Protein AF-A0A350IEC7-F1 (afdb_monomer)

Structure (mmCIF, N/CA/C/O backbone):
data_AF-A0A350IEC7-F1
#
_entry.id   AF-A0A350IEC7-F1
#
loop_
_atom_site.group_PDB
_atom_site.id
_atom_site.type_symbol
_atom_site.label_atom_id
_atom_site.label_alt_id
_atom_site.label_comp_id
_atom_site.label_asym_id
_atom_site.label_entity_id
_atom_site.label_seq_id
_atom_site.pdbx_PDB_ins_code
_atom_site.Cartn_x
_atom_site.Cartn_y
_atom_site.Cartn_z
_atom_site.occupancy
_atom_site.B_iso_or_equiv
_atom_site.auth_seq_id
_atom_site.auth_comp_id
_atom_site.auth_asym_id
_atom_site.auth_atom_id
_atom_site.pdbx_PDB_model_num
ATOM 1 N N . GLU A 1 1 ? -3.639 -2.238 -22.698 1.00 82.75 1 GLU A N 1
ATOM 2 C CA . GLU A 1 1 ? -3.730 -3.175 -21.552 1.00 82.75 1 GLU A CA 1
ATOM 3 C C . GLU A 1 1 ? -3.228 -2.550 -20.248 1.00 82.75 1 GLU A C 1
ATOM 5 O O . GLU A 1 1 ? -3.999 -2.490 -19.302 1.00 82.75 1 GLU A O 1
ATOM 10 N N . ILE A 1 2 ? -2.023 -1.964 -20.214 1.00 91.69 2 ILE A N 1
ATOM 11 C CA . ILE A 1 2 ? -1.468 -1.276 -19.024 1.00 91.69 2 ILE A CA 1
ATOM 12 C C . ILE A 1 2 ? -2.420 -0.215 -18.436 1.00 91.69 2 ILE A C 1
ATOM 14 O O . ILE A 1 2 ? -2.620 -0.184 -17.225 1.00 91.69 2 ILE A O 1
ATOM 18 N N . ASN A 1 3 ? -3.065 0.607 -19.274 1.00 94.50 3 ASN A N 1
ATOM 19 C CA . ASN A 1 3 ? -4.010 1.636 -18.809 1.00 94.50 3 ASN A CA 1
ATOM 20 C C . ASN A 1 3 ? -5.196 1.053 -18.022 1.00 94.50 3 ASN A C 1
ATOM 22 O O . ASN A 1 3 ? -5.610 1.633 -17.022 1.00 94.50 3 ASN A O 1
ATOM 26 N N . TRP A 1 4 ? -5.712 -0.110 -18.435 1.00 96.62 4 TRP A N 1
ATOM 27 C CA . TRP A 1 4 ? -6.787 -0.797 -17.716 1.00 96.62 4 TRP A CA 1
ATOM 28 C C . TRP A 1 4 ? -6.304 -1.327 -16.368 1.00 96.62 4 TRP A C 1
ATOM 30 O O . TRP A 1 4 ? -7.002 -1.185 -15.367 1.00 96.62 4 TRP A O 1
ATOM 40 N N . THR A 1 5 ? -5.088 -1.871 -16.315 1.00 95.12 5 THR A N 1
ATOM 41 C CA . THR A 1 5 ? -4.471 -2.312 -15.059 1.00 95.12 5 THR A CA 1
ATOM 42 C C . THR A 1 5 ? -4.290 -1.153 -14.082 1.00 95.12 5 THR A C 1
ATOM 44 O O . THR A 1 5 ? -4.642 -1.279 -12.910 1.00 95.12 5 THR A O 1
ATOM 47 N N . LEU A 1 6 ? -3.806 -0.003 -14.559 1.00 96.69 6 LEU A N 1
ATOM 48 C CA . LEU A 1 6 ? -3.664 1.202 -13.737 1.00 96.69 6 LEU A CA 1
ATOM 49 C C . LEU A 1 6 ? -5.017 1.679 -13.208 1.00 96.69 6 LEU A C 1
ATOM 51 O O . LEU A 1 6 ? -5.137 1.950 -12.014 1.00 96.69 6 LEU A O 1
ATOM 55 N N . LEU A 1 7 ? -6.042 1.711 -14.064 1.00 97.44 7 LEU A N 1
ATOM 56 C CA . LEU A 1 7 ? -7.395 2.077 -13.657 1.00 97.44 7 LEU A CA 1
ATOM 57 C C . LEU A 1 7 ? -7.906 1.153 -12.542 1.00 97.44 7 LEU A C 1
ATOM 59 O O . LEU A 1 7 ? -8.367 1.643 -11.517 1.00 97.44 7 LEU A O 1
ATOM 63 N N . MET A 1 8 ? -7.747 -0.166 -12.684 1.00 97.44 8 MET A N 1
ATOM 64 C CA . MET A 1 8 ? -8.165 -1.130 -11.659 1.00 97.44 8 MET A CA 1
ATOM 65 C C . MET A 1 8 ? -7.413 -0.956 -10.333 1.00 97.44 8 MET A C 1
ATOM 67 O O . MET A 1 8 ? -8.039 -1.019 -9.276 1.00 97.44 8 MET A O 1
ATOM 71 N N . ILE A 1 9 ? -6.101 -0.693 -10.361 1.00 97.56 9 ILE A N 1
ATOM 72 C CA . ILE A 1 9 ? -5.302 -0.439 -9.148 1.00 97.56 9 ILE A CA 1
ATOM 73 C C . ILE A 1 9 ? -5.790 0.828 -8.437 1.00 97.56 9 ILE A C 1
ATOM 75 O O . ILE A 1 9 ? -5.990 0.822 -7.218 1.00 97.56 9 ILE A O 1
ATOM 79 N N . VAL A 1 10 ? -6.026 1.905 -9.189 1.00 97.75 10 VAL A N 1
ATOM 80 C CA . VAL A 1 10 ? -6.533 3.170 -8.642 1.00 97.75 10 VAL A CA 1
ATOM 81 C C . VAL A 1 10 ? -7.927 2.972 -8.047 1.00 97.75 10 VAL A C 1
ATOM 83 O O . VAL A 1 10 ? -8.158 3.335 -6.892 1.00 97.75 10 VAL A O 1
ATOM 86 N N . THR A 1 11 ? -8.841 2.326 -8.772 1.00 98.00 11 THR A N 1
ATOM 87 C CA . THR A 1 11 ? -10.194 2.032 -8.284 1.00 98.00 11 THR A CA 1
ATOM 88 C C . THR A 1 11 ? -10.166 1.156 -7.028 1.00 98.00 11 THR A C 1
ATOM 90 O O . THR A 1 11 ? -10.830 1.484 -6.043 1.00 98.00 11 THR A O 1
ATOM 93 N N . ALA A 1 12 ? -9.356 0.094 -7.003 1.00 97.25 12 ALA A N 1
ATOM 94 C CA . ALA A 1 12 ? -9.205 -0.775 -5.835 1.00 97.25 12 ALA A CA 1
ATOM 95 C C . ALA A 1 12 ? -8.667 -0.012 -4.613 1.00 97.25 12 ALA A C 1
ATOM 97 O O . ALA A 1 12 ? -9.149 -0.210 -3.494 1.00 97.25 12 ALA A O 1
ATOM 98 N N . THR A 1 13 ? -7.712 0.896 -4.826 1.00 97.56 13 THR A N 1
ATOM 99 C CA . THR A 1 13 ? -7.169 1.769 -3.776 1.00 97.56 13 THR A CA 1
ATOM 100 C C . THR A 1 13 ? -8.260 2.665 -3.189 1.00 97.56 13 THR A C 1
ATOM 102 O O . THR A 1 13 ? -8.429 2.724 -1.968 1.00 97.56 13 THR A O 1
ATOM 105 N N . LEU A 1 14 ? -9.046 3.326 -4.046 1.00 97.38 14 LEU A N 1
ATOM 106 C CA . LEU A 1 14 ? -10.126 4.224 -3.626 1.00 97.38 14 LEU A CA 1
ATOM 107 C C . LEU A 1 14 ? -11.206 3.490 -2.823 1.00 97.38 14 LEU A C 1
ATOM 109 O O . LEU A 1 14 ? -11.606 3.975 -1.762 1.00 97.38 14 LEU A O 1
ATOM 113 N N . ILE A 1 15 ? -11.632 2.308 -3.279 1.00 96.38 15 ILE A N 1
ATOM 114 C CA . ILE A 1 15 ? -12.626 1.483 -2.576 1.00 96.38 15 ILE A CA 1
ATOM 115 C C . ILE A 1 15 ? -12.112 1.093 -1.187 1.00 96.38 15 ILE A C 1
ATOM 117 O O . ILE A 1 15 ? -12.830 1.250 -0.199 1.00 96.38 15 ILE A O 1
ATOM 121 N N . ASN A 1 16 ? -10.858 0.646 -1.078 1.00 95.56 16 ASN A N 1
ATOM 122 C CA . ASN A 1 16 ? -10.273 0.274 0.211 1.00 95.56 16 ASN A CA 1
ATOM 123 C C . ASN A 1 16 ? -10.221 1.449 1.190 1.00 95.56 16 ASN A C 1
ATOM 125 O O . ASN A 1 16 ? -10.633 1.315 2.344 1.00 95.56 16 ASN A O 1
ATOM 129 N N . ILE A 1 17 ? -9.783 2.622 0.730 1.00 94.75 17 ILE A N 1
ATOM 130 C CA . ILE A 1 17 ? -9.756 3.837 1.554 1.00 94.75 17 ILE A CA 1
ATOM 131 C C . ILE A 1 17 ? -11.172 4.229 1.995 1.00 94.75 17 ILE A C 1
ATOM 133 O O . ILE A 1 17 ? -11.376 4.587 3.159 1.00 94.75 17 ILE A O 1
ATOM 137 N N . TYR A 1 18 ? -12.153 4.159 1.091 1.00 94.38 18 TYR A N 1
ATOM 138 C CA . TYR A 1 18 ? -13.548 4.466 1.398 1.00 94.38 18 TYR A CA 1
ATOM 139 C C . TYR A 1 18 ? -14.099 3.547 2.496 1.00 94.38 18 TYR A C 1
ATOM 141 O O . TYR A 1 18 ? -14.633 4.040 3.493 1.00 94.38 18 TYR A O 1
ATOM 149 N N . VAL A 1 19 ? -13.898 2.232 2.371 1.00 92.19 19 VAL A N 1
ATOM 150 C CA . VAL A 1 19 ? -14.368 1.244 3.356 1.00 92.19 19 VAL A CA 1
ATOM 151 C C . VAL A 1 19 ? -13.713 1.461 4.722 1.00 92.19 19 VAL A C 1
ATOM 153 O O . VAL A 1 19 ? -14.413 1.458 5.738 1.00 92.19 19 VAL A O 1
ATOM 156 N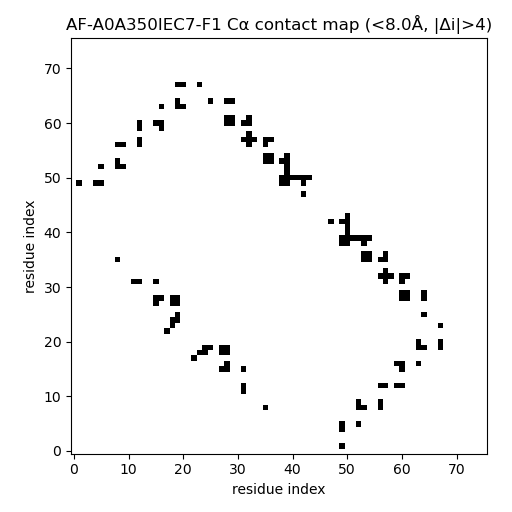 N . VAL A 1 20 ? -12.403 1.730 4.767 1.00 92.25 20 VAL A N 1
ATOM 157 C CA . VAL A 1 20 ? -11.688 2.021 6.023 1.00 92.25 20 VAL A CA 1
ATOM 158 C C . VAL A 1 20 ? -12.259 3.257 6.720 1.00 92.25 20 VAL A C 1
ATOM 160 O O . VAL A 1 20 ? -12.434 3.241 7.938 1.00 92.25 20 VAL A O 1
ATOM 163 N N . LYS A 1 21 ? -12.572 4.319 5.968 1.00 88.00 21 LYS A N 1
ATOM 164 C CA . LYS A 1 21 ? -13.091 5.576 6.530 1.00 88.00 21 LYS A CA 1
ATOM 165 C C . LYS A 1 21 ? -14.544 5.473 6.990 1.00 88.00 21 LYS A C 1
ATOM 167 O O . LYS A 1 21 ? -14.856 5.946 8.075 1.00 88.00 21 LYS A O 1
ATOM 172 N N . TRP A 1 22 ? -15.418 4.886 6.175 1.00 83.25 22 TRP A N 1
ATOM 173 C CA . TRP A 1 22 ? -16.867 4.917 6.407 1.00 83.25 22 TRP A CA 1
ATOM 174 C C . TR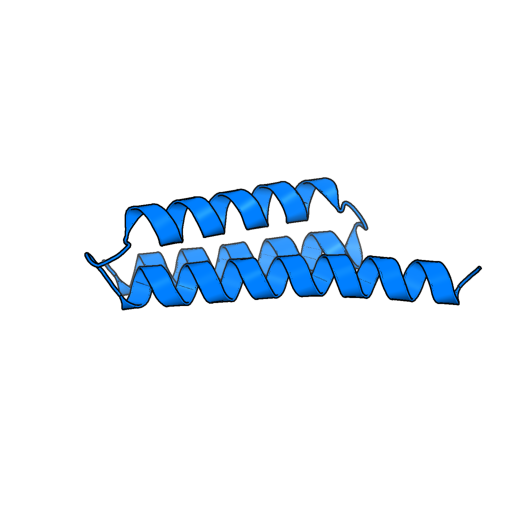P A 1 22 ? -17.383 3.746 7.232 1.00 83.25 22 TRP A C 1
ATOM 176 O O . TRP A 1 22 ? -18.254 3.924 8.076 1.00 83.25 22 TRP A O 1
ATOM 186 N N . LYS A 1 23 ? -16.872 2.537 6.988 1.00 83.25 23 LYS A N 1
ATOM 187 C CA . LYS A 1 23 ? -17.321 1.334 7.703 1.00 83.25 23 LYS A CA 1
ATOM 188 C C . LYS A 1 23 ? -16.464 1.034 8.931 1.00 83.25 23 LYS A C 1
ATOM 190 O O . LYS A 1 23 ? -16.847 0.201 9.742 1.00 83.25 23 LYS A O 1
ATOM 195 N N . GLY A 1 24 ? -15.299 1.676 9.064 1.00 81.94 24 GLY A N 1
ATOM 196 C CA . GLY A 1 24 ? -14.384 1.470 10.191 1.00 81.94 24 GLY A CA 1
ATOM 197 C C . GLY A 1 24 ? -13.729 0.082 10.229 1.00 81.94 24 GLY A C 1
ATOM 198 O O . GLY A 1 24 ? -13.072 -0.259 11.215 1.00 81.94 24 GLY A O 1
ATOM 199 N N . VAL A 1 25 ? -13.876 -0.726 9.171 1.00 88.50 25 VAL A N 1
ATOM 200 C CA . VAL A 1 25 ? -13.347 -2.097 9.103 1.00 88.50 25 VAL A CA 1
ATOM 201 C C . VAL A 1 25 ? -11.882 -2.061 8.667 1.00 88.50 25 VAL A C 1
ATOM 203 O O . VAL A 1 25 ? -11.551 -2.125 7.485 1.00 88.50 25 VAL A O 1
ATOM 206 N N . LYS A 1 26 ? -10.976 -1.958 9.642 1.00 88.31 26 LYS A N 1
ATOM 207 C CA . LYS A 1 26 ? -9.524 -1.838 9.399 1.00 88.31 26 LYS A CA 1
ATOM 208 C C . LYS A 1 26 ? -8.918 -3.091 8.765 1.00 88.31 26 LYS A C 1
ATOM 210 O O . LYS A 1 26 ? -8.018 -2.973 7.942 1.00 88.31 26 LYS A O 1
ATOM 215 N N . ALA A 1 27 ? -9.439 -4.269 9.118 1.00 90.50 27 ALA A N 1
ATOM 216 C CA . ALA A 1 27 ? -8.987 -5.545 8.566 1.00 90.50 27 ALA A CA 1
ATOM 217 C C . ALA A 1 27 ? -9.159 -5.606 7.040 1.00 90.50 27 ALA A C 1
ATOM 219 O O . ALA A 1 27 ? -8.276 -6.095 6.345 1.00 90.50 27 ALA A O 1
ATOM 220 N N . PHE A 1 28 ? -10.242 -5.025 6.512 1.00 91.19 28 PHE A N 1
ATOM 221 C CA . PHE A 1 28 ? -10.477 -4.942 5.071 1.00 91.19 28 PHE A CA 1
ATOM 222 C C . PHE A 1 28 ? -9.373 -4.142 4.372 1.00 91.19 28 PHE A C 1
ATOM 224 O O . PHE A 1 28 ? -8.748 -4.628 3.433 1.00 91.19 28 PHE A O 1
ATOM 231 N N . GLY A 1 29 ? -9.068 -2.949 4.895 1.00 92.00 29 GLY A N 1
ATOM 232 C CA . GLY A 1 29 ? -7.981 -2.126 4.373 1.00 92.00 29 GLY A CA 1
ATOM 233 C C . GLY A 1 29 ? -6.615 -2.803 4.481 1.00 92.00 29 GLY A C 1
ATOM 234 O O . GLY A 1 29 ? -5.814 -2.687 3.564 1.00 92.00 29 GLY A O 1
ATOM 235 N N . ALA A 1 30 ? -6.343 -3.537 5.562 1.00 94.12 30 ALA A N 1
ATOM 236 C CA . ALA A 1 30 ? -5.077 -4.253 5.722 1.00 94.12 30 ALA A CA 1
ATOM 237 C C . ALA A 1 30 ? -4.891 -5.345 4.652 1.00 94.12 30 ALA A C 1
ATOM 239 O O . ALA A 1 30 ? -3.813 -5.451 4.070 1.00 94.12 30 ALA A O 1
ATOM 240 N N . VAL A 1 31 ? -5.950 -6.100 4.336 1.00 96.62 31 VAL A N 1
ATOM 241 C CA . VAL A 1 31 ? -5.928 -7.097 3.252 1.00 96.62 31 VAL A CA 1
ATOM 242 C C .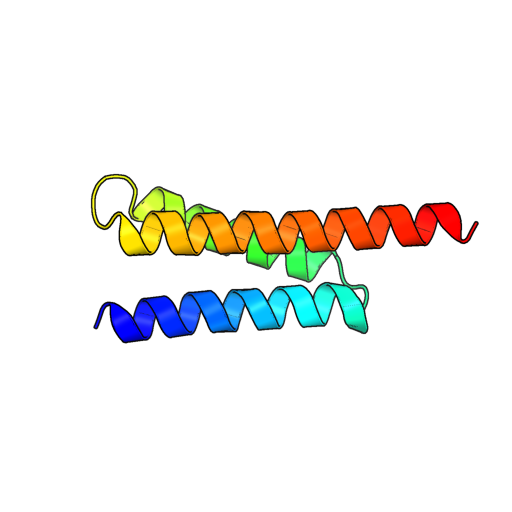 VAL A 1 31 ? -5.758 -6.419 1.889 1.00 96.62 31 VAL A C 1
ATOM 244 O O . VAL A 1 31 ? -4.940 -6.863 1.084 1.00 96.62 31 VAL A O 1
ATOM 247 N N . GLY A 1 32 ? -6.462 -5.311 1.638 1.00 95.06 32 GLY A N 1
ATOM 248 C CA . GLY A 1 32 ? -6.303 -4.537 0.403 1.00 95.06 32 GLY A CA 1
ATOM 249 C C . GLY A 1 32 ? -4.900 -3.951 0.232 1.00 95.06 32 GLY A C 1
ATOM 250 O O . GLY A 1 32 ? -4.336 -4.006 -0.858 1.00 95.06 32 GLY A O 1
ATOM 251 N N . ALA A 1 33 ? -4.303 -3.451 1.315 1.00 96.94 33 ALA A N 1
ATOM 252 C CA . ALA A 1 33 ? -2.920 -2.995 1.330 1.00 96.94 33 ALA A CA 1
ATOM 253 C C . ALA A 1 33 ? -1.969 -4.155 0.987 1.00 96.94 33 ALA A C 1
ATOM 255 O O . ALA A 1 33 ? -1.170 -4.040 0.058 1.00 96.94 33 ALA A O 1
ATOM 256 N N . TRP A 1 34 ? -2.101 -5.298 1.663 1.00 97.31 34 TRP A N 1
ATOM 257 C CA . TRP A 1 34 ? -1.286 -6.483 1.382 1.00 97.31 34 TRP A CA 1
ATOM 258 C C . TRP A 1 34 ? -1.374 -6.931 -0.086 1.00 97.31 34 TRP A C 1
ATOM 260 O O . TRP A 1 34 ? -0.354 -7.233 -0.706 1.00 97.31 34 TRP A O 1
ATOM 270 N N . ALA A 1 35 ? -2.571 -6.904 -0.676 1.00 97.44 35 ALA A N 1
ATOM 271 C CA . ALA A 1 35 ? -2.771 -7.236 -2.085 1.00 97.44 35 ALA A CA 1
ATOM 272 C C . ALA A 1 35 ? -2.038 -6.267 -3.033 1.00 97.44 35 ALA A C 1
ATOM 274 O O . ALA A 1 35 ? -1.365 -6.711 -3.964 1.00 97.44 35 ALA A O 1
ATOM 275 N N . LEU A 1 36 ? -2.116 -4.953 -2.790 1.00 96.88 36 LEU A N 1
ATOM 276 C CA . LEU A 1 36 ? -1.401 -3.959 -3.602 1.00 96.88 36 LEU A CA 1
ATOM 277 C C . LEU A 1 36 ? 0.122 -4.073 -3.455 1.00 96.88 36 LEU A C 1
ATOM 279 O O . LEU A 1 36 ? 0.846 -3.920 -4.440 1.00 96.88 36 LEU A O 1
ATOM 283 N N . LEU A 1 37 ? 0.610 -4.420 -2.263 1.00 97.94 37 LEU A N 1
ATOM 284 C CA . LEU A 1 37 ? 2.027 -4.698 -2.048 1.00 97.94 37 LEU A CA 1
ATOM 285 C C . LEU A 1 37 ? 2.488 -5.911 -2.870 1.00 97.94 37 LEU A C 1
ATOM 287 O O . LEU A 1 37 ? 3.505 -5.832 -3.556 1.00 97.94 37 LEU A O 1
ATOM 291 N N . ALA A 1 38 ? 1.715 -7.001 -2.881 1.00 97.50 38 ALA A N 1
ATOM 292 C CA . ALA A 1 38 ? 2.022 -8.183 -3.689 1.00 97.50 38 ALA A CA 1
ATOM 293 C C . ALA A 1 38 ? 2.059 -7.870 -5.198 1.00 97.50 38 ALA A C 1
ATOM 295 O O . ALA A 1 38 ? 2.947 -8.347 -5.907 1.00 97.50 38 ALA A O 1
ATOM 296 N N . ILE A 1 39 ? 1.143 -7.027 -5.693 1.00 96.56 39 ILE A N 1
ATOM 297 C CA . ILE A 1 39 ? 1.153 -6.567 -7.092 1.00 96.56 39 ILE A CA 1
ATOM 298 C C . ILE A 1 39 ? 2.427 -5.775 -7.397 1.00 96.56 39 ILE A C 1
ATOM 300 O O . ILE A 1 39 ? 3.040 -6.005 -8.443 1.00 96.56 39 ILE A O 1
ATOM 304 N N . SER A 1 40 ? 2.835 -4.880 -6.491 1.00 97.06 40 SER A N 1
ATOM 305 C CA . SER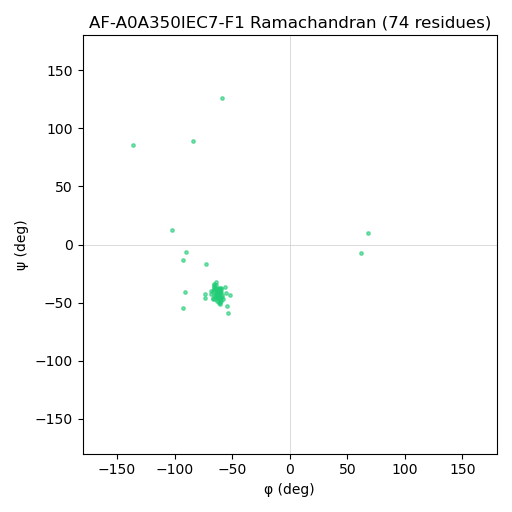 A 1 40 ? 4.068 -4.103 -6.636 1.00 97.06 40 SER A CA 1
ATOM 306 C C . SER A 1 40 ? 5.297 -5.007 -6.703 1.00 97.06 40 SER A C 1
ATOM 308 O O . SER A 1 40 ? 6.109 -4.861 -7.611 1.00 97.06 40 SER A O 1
ATOM 310 N N . LEU A 1 41 ? 5.428 -5.949 -5.765 1.00 96.75 41 LEU A N 1
ATOM 311 C CA . LEU A 1 41 ? 6.572 -6.863 -5.694 1.00 96.75 41 LEU A CA 1
ATOM 312 C C . LEU A 1 41 ? 6.646 -7.791 -6.912 1.00 96.75 41 LEU A C 1
ATOM 314 O O . LEU A 1 41 ? 7.732 -8.073 -7.402 1.00 96.75 41 LEU A O 1
ATOM 318 N N . ARG A 1 42 ? 5.499 -8.218 -7.451 1.00 95.62 42 ARG A N 1
ATOM 319 C CA . ARG A 1 42 ? 5.451 -9.033 -8.672 1.00 95.62 42 ARG A CA 1
ATOM 320 C C . ARG A 1 42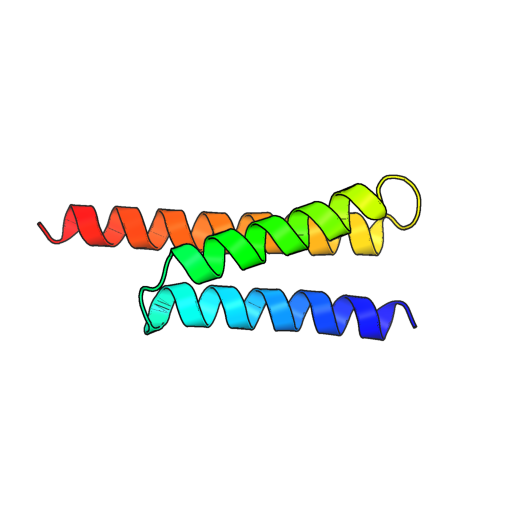 ? 5.980 -8.301 -9.908 1.00 95.62 42 ARG A C 1
ATOM 322 O O . ARG A 1 42 ? 6.497 -8.953 -10.806 1.00 95.62 42 ARG A O 1
ATOM 329 N N . HIS A 1 43 ? 5.805 -6.984 -9.982 1.00 94.88 43 HIS A N 1
ATOM 330 C CA . HIS A 1 43 ? 6.201 -6.180 -11.146 1.00 94.88 43 HIS A CA 1
ATOM 331 C C . HIS A 1 43 ? 7.508 -5.414 -10.927 1.00 94.88 43 HIS A C 1
ATOM 333 O O . HIS A 1 43 ? 7.833 -4.538 -11.732 1.00 94.88 43 HIS A O 1
ATOM 339 N N . TRP A 1 44 ? 8.242 -5.750 -9.864 1.00 92.75 44 TRP A N 1
ATOM 340 C CA . TRP A 1 44 ? 9.522 -5.138 -9.530 1.00 92.75 44 TRP A CA 1
ATOM 341 C C . TRP A 1 44 ? 10.513 -5.327 -10.685 1.00 92.75 44 TRP A C 1
ATOM 343 O O . TRP A 1 44 ? 10.674 -6.445 -11.167 1.00 92.75 44 TRP A O 1
ATOM 353 N N . GLU A 1 45 ? 11.110 -4.233 -11.170 1.00 91.75 45 GLU A N 1
ATOM 354 C CA . GLU A 1 45 ? 12.012 -4.177 -12.346 1.00 91.75 45 GLU A CA 1
ATOM 355 C C . GLU A 1 45 ? 11.392 -4.584 -13.703 1.00 91.75 45 GLU A C 1
ATOM 357 O O . GLU A 1 45 ? 12.022 -4.402 -14.741 1.00 91.75 45 GLU A O 1
ATOM 362 N N . LEU A 1 46 ? 10.159 -5.102 -13.741 1.00 93.38 46 LEU A N 1
ATOM 363 C CA . LEU A 1 46 ? 9.503 -5.550 -14.977 1.00 93.38 46 LEU A CA 1
ATOM 364 C C . LEU A 1 46 ? 8.660 -4.446 -15.614 1.00 93.38 46 LEU A C 1
ATOM 366 O O . LEU A 1 46 ? 8.799 -4.137 -16.795 1.00 93.38 46 LEU A O 1
ATOM 370 N N . ILE A 1 47 ? 7.740 -3.869 -14.835 1.00 95.00 47 ILE A N 1
ATOM 371 C CA . ILE A 1 47 ? 6.821 -2.830 -15.311 1.00 95.00 47 ILE A CA 1
ATOM 372 C C . ILE A 1 47 ? 6.765 -1.723 -14.251 1.00 95.00 47 ILE A C 1
ATOM 374 O O . ILE A 1 47 ? 5.853 -1.718 -13.413 1.00 95.00 47 ILE A O 1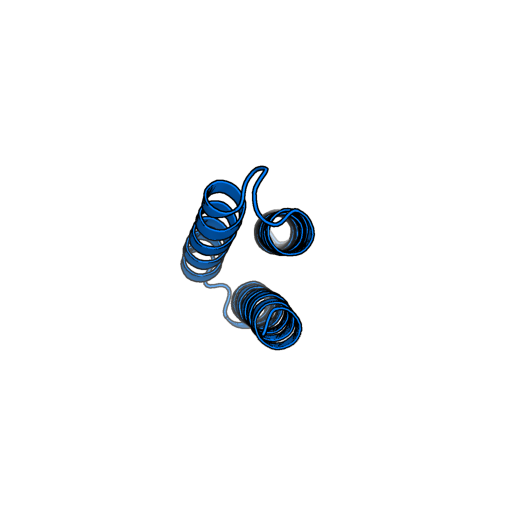
ATOM 378 N N . PRO A 1 48 ? 7.710 -0.759 -14.289 1.00 95.19 48 PRO A N 1
ATOM 379 C CA . PRO A 1 48 ? 7.869 0.244 -13.236 1.00 95.19 48 PRO A CA 1
ATOM 380 C C . PRO A 1 48 ? 6.597 1.047 -12.963 1.00 95.19 48 PRO A C 1
ATOM 382 O O . PRO A 1 48 ? 6.277 1.340 -11.815 1.00 95.19 48 PRO A O 1
ATOM 385 N N . ILE A 1 49 ? 5.815 1.361 -14.000 1.00 96.44 49 ILE A N 1
ATOM 386 C CA . ILE A 1 49 ? 4.580 2.129 -13.823 1.00 96.44 49 ILE A CA 1
ATOM 387 C C . ILE A 1 49 ? 3.545 1.371 -12.976 1.00 96.44 49 ILE A C 1
ATOM 389 O O . ILE A 1 49 ? 2.887 1.977 -12.135 1.00 96.44 49 ILE A O 1
ATOM 393 N N . ILE A 1 50 ? 3.429 0.046 -13.122 1.00 95.94 50 ILE A N 1
ATOM 394 C CA . ILE A 1 50 ? 2.507 -0.771 -12.315 1.00 95.94 50 ILE A CA 1
ATOM 395 C C . ILE A 1 50 ? 3.048 -0.917 -10.891 1.00 95.94 50 ILE A C 1
ATOM 397 O O . ILE A 1 50 ? 2.285 -0.757 -9.938 1.00 95.94 50 ILE A O 1
ATOM 401 N N . GLN A 1 51 ? 4.355 -1.159 -10.753 1.00 96.44 51 GLN A N 1
ATOM 402 C CA . GLN A 1 51 ? 5.047 -1.242 -9.466 1.00 96.44 51 GLN A CA 1
ATOM 403 C C . GLN A 1 51 ? 4.793 0.013 -8.622 1.00 96.44 51 GLN A C 1
ATOM 405 O O . GLN A 1 51 ? 4.223 -0.075 -7.534 1.00 96.44 51 GLN A O 1
ATOM 410 N N . TRP A 1 52 ? 5.150 1.189 -9.142 1.00 97.31 52 TRP A N 1
ATOM 411 C CA . TRP A 1 52 ? 5.033 2.446 -8.406 1.00 97.31 52 TRP A CA 1
ATOM 412 C C . TRP A 1 52 ? 3.583 2.824 -8.109 1.00 97.31 52 TRP A C 1
ATOM 414 O O . TRP A 1 52 ? 3.292 3.308 -7.015 1.00 97.31 52 TRP A O 1
ATOM 424 N N . THR A 1 53 ? 2.656 2.550 -9.029 1.00 97.12 53 THR A N 1
ATOM 425 C CA . THR A 1 53 ? 1.232 2.846 -8.808 1.00 97.12 53 THR A CA 1
ATOM 426 C C . THR A 1 53 ? 0.634 1.952 -7.720 1.00 97.12 53 THR A C 1
ATOM 428 O O . THR A 1 53 ? -0.084 2.437 -6.844 1.00 97.12 53 THR A O 1
ATOM 431 N N . ALA A 1 54 ? 0.954 0.654 -7.723 1.00 97.25 54 ALA A N 1
ATOM 432 C CA . ALA A 1 54 ? 0.500 -0.275 -6.692 1.00 97.25 54 ALA A CA 1
ATOM 433 C C . ALA A 1 54 ? 1.122 0.045 -5.322 1.00 97.25 54 ALA A C 1
ATOM 435 O O . ALA A 1 54 ? 0.417 0.042 -4.311 1.00 97.25 54 ALA A O 1
ATOM 436 N N . LEU A 1 55 ? 2.409 0.404 -5.287 1.00 97.81 55 LEU A N 1
ATOM 437 C CA . 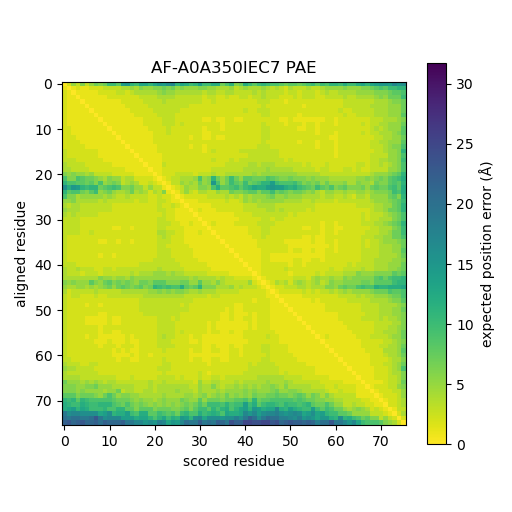LEU A 1 55 ? 3.094 0.812 -4.061 1.00 97.81 55 LEU A CA 1
ATOM 438 C C . LEU A 1 55 ? 2.507 2.103 -3.472 1.00 97.81 55 LEU A C 1
ATOM 440 O O . LEU A 1 55 ?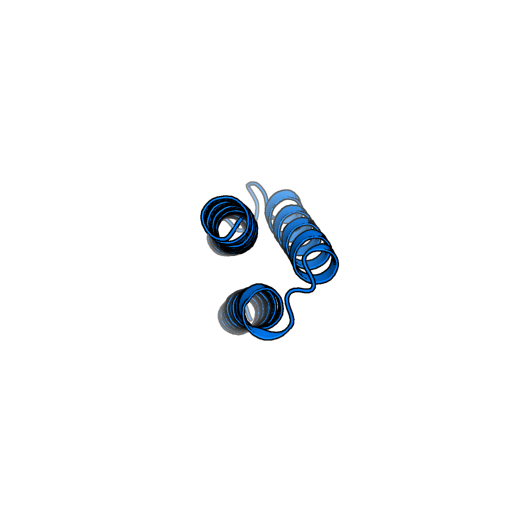 2.276 2.185 -2.264 1.00 97.81 55 LEU A O 1
ATOM 444 N N . ALA A 1 56 ? 2.202 3.091 -4.319 1.00 97.94 56 ALA A N 1
ATOM 445 C CA . ALA A 1 56 ? 1.523 4.313 -3.898 1.00 97.94 56 ALA A CA 1
ATOM 446 C C . ALA A 1 56 ? 0.130 4.013 -3.317 1.00 97.94 56 ALA A C 1
ATOM 448 O O . ALA A 1 56 ? -0.240 4.563 -2.277 1.00 97.94 56 ALA A O 1
ATOM 449 N N . GLY A 1 57 ? -0.621 3.096 -3.936 1.00 97.31 57 GLY A N 1
ATOM 450 C CA . GLY A 1 57 ? -1.916 2.652 -3.424 1.00 97.31 57 GLY A CA 1
ATOM 451 C C . GLY A 1 57 ? -1.819 1.935 -2.073 1.00 97.31 57 GLY A C 1
ATOM 452 O O . GLY A 1 57 ? -2.585 2.243 -1.156 1.00 97.31 57 GLY A O 1
ATOM 453 N N . PHE A 1 58 ? -0.831 1.048 -1.903 1.00 98.12 58 PHE A N 1
ATOM 454 C CA . PHE A 1 58 ? -0.510 0.420 -0.617 1.00 98.12 58 PHE A CA 1
ATOM 455 C C . PHE A 1 58 ? -0.262 1.472 0.472 1.00 98.12 58 PHE A C 1
ATOM 457 O O . PHE A 1 58 ? -0.928 1.459 1.512 1.00 98.12 58 PHE A O 1
ATOM 464 N N . ALA A 1 59 ? 0.638 2.423 0.209 1.00 97.62 59 ALA A N 1
ATOM 465 C CA . ALA A 1 59 ? 0.980 3.480 1.154 1.00 97.62 59 ALA A CA 1
ATOM 466 C C . ALA A 1 59 ? -0.244 4.341 1.518 1.00 97.62 59 ALA A C 1
ATOM 468 O O . ALA A 1 59 ? -0.461 4.651 2.692 1.00 97.62 59 ALA A O 1
ATOM 469 N N . ALA A 1 60 ? -1.091 4.672 0.539 1.00 97.19 60 ALA A N 1
ATOM 470 C CA . ALA A 1 60 ? -2.305 5.453 0.757 1.00 97.19 60 ALA A CA 1
ATOM 471 C C . ALA A 1 60 ? -3.324 4.737 1.665 1.00 97.19 60 ALA A C 1
ATOM 473 O O . ALA A 1 60 ? -3.915 5.369 2.549 1.00 97.19 60 ALA A O 1
ATOM 474 N N . ILE A 1 61 ? -3.517 3.424 1.495 1.00 95.75 61 ILE A N 1
ATOM 475 C CA . ILE A 1 61 ? -4.408 2.637 2.361 1.00 95.75 61 ILE A CA 1
ATOM 476 C C . ILE A 1 61 ? -3.848 2.568 3.785 1.00 95.75 61 ILE A C 1
ATOM 478 O O . ILE A 1 61 ? -4.584 2.837 4.739 1.00 95.75 61 ILE A O 1
ATOM 482 N N . VAL A 1 62 ? -2.555 2.269 3.944 1.00 96.31 62 VAL A N 1
ATOM 483 C CA . VAL A 1 62 ? -1.897 2.205 5.260 1.00 96.31 62 VAL A CA 1
ATOM 484 C C . VAL A 1 62 ? -2.015 3.542 5.991 1.00 96.31 62 VAL A C 1
ATOM 486 O O . VAL A 1 62 ? -2.435 3.577 7.150 1.00 96.31 62 VAL A O 1
ATOM 489 N N . LEU A 1 63 ? -1.759 4.656 5.301 1.00 95.31 63 LEU A N 1
ATOM 490 C CA . LEU A 1 63 ? -1.914 5.993 5.870 1.00 95.31 63 LEU A CA 1
ATOM 491 C C . LEU A 1 63 ? -3.365 6.274 6.293 1.00 95.31 63 LEU A C 1
ATOM 493 O O . LEU A 1 63 ? -3.602 6.871 7.345 1.00 95.31 63 LEU A O 1
ATOM 497 N N . SER A 1 64 ? -4.350 5.805 5.521 1.00 93.62 64 SER A N 1
ATOM 498 C CA . SER A 1 64 ? -5.767 5.919 5.883 1.00 93.62 64 SER A CA 1
ATOM 499 C C . SER A 1 64 ? -6.108 5.134 7.157 1.00 93.62 64 SER A C 1
ATOM 501 O O . SER A 1 64 ? -6.871 5.628 7.993 1.00 93.62 64 SER A O 1
ATOM 503 N N . ILE A 1 65 ? -5.533 3.942 7.343 1.00 92.88 65 ILE A N 1
ATOM 504 C CA . ILE A 1 65 ? -5.710 3.135 8.561 1.00 92.88 65 ILE A CA 1
ATOM 505 C C . ILE A 1 65 ? -5.071 3.836 9.766 1.00 92.88 65 ILE A C 1
ATOM 507 O O . ILE A 1 65 ? -5.721 3.967 10.806 1.00 92.88 65 ILE A O 1
ATOM 511 N N . ILE A 1 66 ? -3.840 4.342 9.624 1.00 92.94 66 ILE A N 1
ATOM 512 C CA . ILE A 1 66 ? -3.134 5.081 10.684 1.00 92.94 66 ILE A CA 1
ATOM 513 C C . ILE A 1 66 ? -3.925 6.332 11.083 1.00 92.94 66 ILE A C 1
ATOM 515 O O . ILE A 1 66 ? -4.179 6.553 12.266 1.00 92.94 66 ILE A O 1
A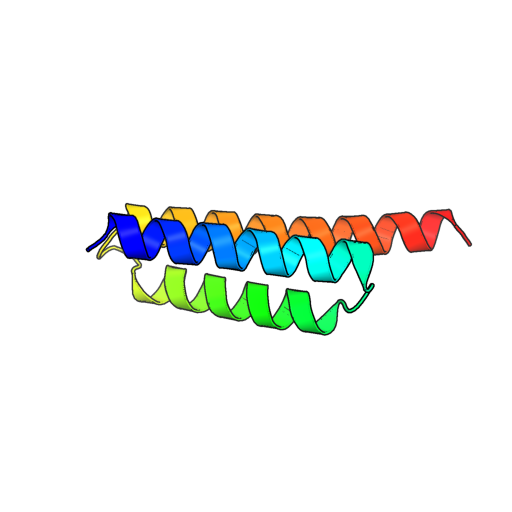TOM 519 N N . LYS A 1 67 ? -4.406 7.117 10.111 1.00 91.62 67 LYS A N 1
ATOM 520 C CA . LYS A 1 67 ? -5.244 8.295 10.380 1.00 91.62 67 LYS A CA 1
ATOM 521 C C . LYS A 1 67 ? -6.517 7.924 11.147 1.00 91.62 67 LYS A C 1
ATOM 523 O O . LYS A 1 67 ? -6.875 8.610 12.101 1.00 91.62 67 LYS A O 1
ATOM 528 N N . SER A 1 68 ? -7.186 6.837 10.758 1.00 87.31 68 SER A N 1
ATOM 529 C CA . SER A 1 68 ? -8.374 6.327 11.458 1.00 87.31 68 SER A CA 1
ATOM 530 C C . SER A 1 68 ? -8.066 5.914 12.907 1.00 87.31 68 SER A C 1
ATOM 532 O O . SER A 1 68 ? -8.867 6.171 13.805 1.00 87.31 68 SER A O 1
ATOM 534 N N . LEU A 1 69 ? -6.896 5.317 13.161 1.00 86.69 69 LEU A N 1
ATOM 535 C CA . LEU A 1 69 ? -6.435 4.965 14.509 1.00 86.69 69 LEU A CA 1
ATOM 536 C C . LEU A 1 69 ? -6.184 6.202 15.382 1.00 86.69 69 LEU A C 1
ATOM 538 O O . LEU A 1 69 ? -6.680 6.251 16.506 1.00 86.69 69 LEU A O 1
ATOM 542 N N . ILE A 1 70 ? -5.479 7.207 14.855 1.00 86.06 70 ILE A N 1
ATOM 543 C CA . ILE A 1 70 ? -5.161 8.449 15.579 1.00 86.06 70 ILE A CA 1
ATOM 544 C C . ILE A 1 70 ? -6.439 9.214 15.948 1.00 86.06 70 ILE A C 1
ATOM 546 O O . ILE A 1 70 ? -6.581 9.673 17.079 1.00 86.06 70 ILE A O 1
ATOM 550 N N . LEU A 1 71 ? -7.397 9.321 15.020 1.00 82.81 71 LEU A N 1
ATOM 551 C CA . LEU A 1 71 ? -8.678 9.987 15.287 1.00 82.81 71 LEU A CA 1
ATOM 552 C C . LEU A 1 71 ? -9.469 9.293 16.400 1.00 82.81 71 LEU A C 1
ATOM 554 O O . LEU A 1 71 ? -10.079 9.971 17.221 1.00 82.81 71 LEU A O 1
ATOM 558 N N . LYS A 1 72 ? -9.424 7.956 16.460 1.00 77.62 72 LYS A N 1
ATOM 559 C CA . LYS A 1 72 ? -10.078 7.200 17.532 1.00 77.62 72 LYS A CA 1
ATOM 560 C C . LYS A 1 72 ? -9.433 7.463 18.898 1.00 77.62 72 LYS A C 1
ATOM 562 O O . LYS A 1 72 ? -10.163 7.580 19.869 1.00 77.62 72 LYS A O 1
ATOM 567 N N . LEU A 1 73 ? -8.105 7.584 18.968 1.00 78.50 73 LEU A N 1
ATOM 568 C CA . LEU A 1 73 ? -7.379 7.895 20.211 1.00 78.50 73 LEU A CA 1
ATOM 569 C C . LEU A 1 73 ? -7.685 9.298 20.743 1.00 78.50 73 LEU A C 1
ATOM 571 O O . LEU A 1 73 ? -7.791 9.470 21.945 1.00 78.50 73 LEU A O 1
ATOM 575 N N . LYS A 1 74 ? -7.854 10.291 19.862 1.00 75.25 74 LYS A N 1
ATOM 576 C CA . LYS A 1 74 ? -8.174 11.673 20.265 1.00 75.25 74 LYS A CA 1
ATOM 577 C C . LYS A 1 74 ? -9.617 11.847 20.775 1.00 75.25 74 LYS A C 1
ATOM 579 O O . LYS A 1 74 ? -9.938 12.878 21.351 1.00 75.25 74 LYS A O 1
ATOM 584 N N . SER A 1 75 ? -10.492 10.884 20.494 1.00 68.25 75 SER A N 1
ATOM 585 C CA . SER A 1 75 ? -11.911 10.906 20.872 1.00 68.25 75 SER A CA 1
ATOM 586 C C . SER A 1 75 ? -12.196 10.270 22.241 1.00 68.25 75 SER A C 1
ATOM 588 O O . SER A 1 75 ? -13.354 10.283 22.658 1.00 68.25 75 SER A O 1
ATOM 590 N N . VAL A 1 76 ? -11.192 9.664 22.879 1.00 60.12 76 VAL A N 1
ATOM 591 C CA . VAL A 1 76 ? -11.265 9.036 24.211 1.00 60.12 76 VAL A CA 1
ATOM 592 C C . VAL A 1 76 ? -10.604 9.967 25.213 1.00 60.12 76 VAL A C 1
ATOM 594 O O . VAL A 1 76 ? -11.175 10.118 26.311 1.00 60.12 76 VAL A O 1
#

Mean predicted aligned error: 3.6 Å

Solvent-accessible surface area (backbone atoms only — not comparable to full-atom values): 3980 Å² total; per-residue (Å²): 111,68,68,58,54,52,51,51,48,52,51,52,35,52,51,32,40,48,42,33,70,75,71,62,43,52,69,59,23,52,53,49,22,54,52,26,42,52,54,14,64,73,23,58,95,74,40,60,73,58,15,54,53,23,42,51,34,18,52,54,28,51,52,48,49,51,54,54,52,52,57,55,62,77,74,109

Foldseek 3Di:
DVVVLLVVLVVLLVVLLVCCVPVVPLVSLVVSLVVLCVQLVVCVVPPVVSNVSSPVSSVSSVVSNVVSVVVVVVVD

Secondary structure (DSSP, 8-state):
-HHHHHHHHHHHHHHHHHHHHHT--HHHHHHHHHHHHHHHHHTTTT-HHHHHHHHHHHHHHHHHHHHHHHHHHHT-

Sequence (76 aa):
EINWTLLMIVTATLINIYVVKWKGVKAFGAVGAWALLAISLRHWELIPIIQWTALAGFAAIVLSIIKSLILKLKSV

pLDDT: mean 92.59, std 7.1, range [60.12, 98.12]

Radius of gyration: 13.35 Å; Cα contacts (8 Å, |Δi|>4): 76; chains: 1; bounding box: 29×21×46 Å